Protein AF-A0A932VAE1-F1 (afdb_monomer_lite)

Sequence (79 aa):
MIATNVNGARNVARAAKGCGARFIHLSSDAIFDGEHAPYNEESKPQPIHAYAESKARGEEEVLNTFHVIARSRATATKQ

Secondary structure (DSSP, 8-state):
-HHHHHHHHHHHHHHHHHTT----EEEEGGGS-SSSPPP-TTSPP---SHHHHHHHHHHHHHHTT-S-EEEE-------

Foldseek 3Di:
DLVCLQVVLLVVLQVCVVVVHDDEAEAEPQQDPVPDDDDDPPDDGDHPDPVSVSRNSSVVSNVVRHPHYDYDYPPPPDD

pLDDT: mean 72.88, std 10.88, range [34.5, 87.56]

Radius of gyration: 13.42 Å; chains: 1; bounding box: 25×29×43 Å

Structure (mmCIF, N/CA/C/O backbone):
data_AF-A0A932VAE1-F1
#
_entry.id   AF-A0A932VAE1-F1
#
loop_
_atom_site.group_PDB
_atom_site.id
_atom_site.type_symbol
_atom_site.label_atom_id
_a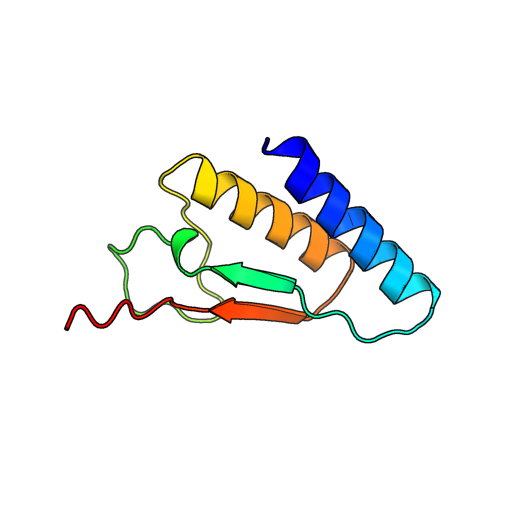tom_site.label_alt_id
_atom_site.label_comp_id
_atom_site.label_asym_id
_atom_site.label_entity_id
_atom_site.label_seq_id
_atom_site.pdbx_PDB_ins_code
_atom_site.Cartn_x
_atom_site.Cartn_y
_atom_site.Cartn_z
_atom_site.occupancy
_atom_site.B_iso_or_equiv
_atom_site.auth_seq_id
_atom_site.auth_comp_id
_atom_site.auth_asym_id
_atom_site.auth_atom_id
_atom_site.pdbx_PDB_model_num
ATOM 1 N N . MET A 1 1 ? 5.593 16.544 -5.020 1.00 52.56 1 MET A N 1
ATOM 2 C CA . MET A 1 1 ? 4.648 15.472 -5.410 1.00 52.56 1 MET A CA 1
ATOM 3 C C . MET A 1 1 ? 4.657 14.299 -4.431 1.00 52.56 1 MET A C 1
ATOM 5 O O . MET A 1 1 ? 3.615 14.041 -3.849 1.00 52.56 1 MET A O 1
ATOM 9 N N . ILE A 1 2 ? 5.802 13.651 -4.174 1.00 57.88 2 ILE A N 1
ATOM 10 C CA . ILE A 1 2 ? 5.900 12.487 -3.261 1.00 57.88 2 ILE A CA 1
ATOM 11 C C . ILE A 1 2 ? 5.382 12.806 -1.845 1.00 57.88 2 ILE A C 1
ATOM 13 O O . ILE A 1 2 ? 4.510 12.112 -1.333 1.00 57.88 2 ILE A O 1
ATOM 17 N N . ALA A 1 3 ? 5.842 13.907 -1.239 1.00 61.12 3 ALA A N 1
ATOM 18 C CA . ALA A 1 3 ? 5.465 14.282 0.129 1.00 61.12 3 ALA A CA 1
ATOM 19 C C . ALA A 1 3 ? 3.950 14.501 0.326 1.00 61.12 3 ALA A C 1
ATOM 21 O O . ALA A 1 3 ? 3.421 14.208 1.393 1.00 61.12 3 ALA A O 1
ATOM 22 N N . THR A 1 4 ? 3.235 14.984 -0.695 1.00 66.25 4 THR A N 1
ATOM 23 C CA . THR A 1 4 ? 1.790 15.247 -0.612 1.00 66.25 4 THR A CA 1
ATOM 24 C C . THR A 1 4 ? 0.986 13.950 -0.557 1.00 66.25 4 THR A C 1
ATOM 26 O O . THR A 1 4 ? 0.093 13.827 0.277 1.00 66.25 4 THR A O 1
ATOM 29 N N . ASN A 1 5 ? 1.338 12.964 -1.387 1.00 67.12 5 ASN A N 1
ATOM 30 C CA . ASN A 1 5 ? 0.663 11.664 -1.407 1.00 67.12 5 ASN A CA 1
ATOM 31 C C . ASN A 1 5 ? 0.921 10.879 -0.116 1.00 67.12 5 ASN A C 1
ATOM 33 O O . ASN A 1 5 ? -0.004 10.304 0.454 1.00 67.12 5 ASN A O 1
ATOM 37 N N . VAL A 1 6 ? 2.164 10.915 0.370 1.00 69.44 6 VAL A N 1
ATOM 38 C CA . VAL A 1 6 ? 2.592 10.233 1.598 1.00 69.44 6 VAL A CA 1
ATOM 39 C C . VAL A 1 6 ? 1.906 10.843 2.827 1.00 69.44 6 VAL A C 1
ATOM 41 O O . VAL A 1 6 ? 1.255 10.138 3.597 1.00 69.44 6 VAL A O 1
ATOM 44 N N . ASN A 1 7 ? 1.954 12.171 2.976 1.00 78.69 7 ASN A N 1
ATOM 45 C CA . ASN A 1 7 ? 1.326 12.850 4.113 1.00 78.69 7 ASN A CA 1
ATOM 46 C C . ASN A 1 7 ? -0.207 12.783 4.060 1.00 78.69 7 ASN A C 1
ATOM 48 O O . ASN A 1 7 ? -0.849 12.637 5.099 1.00 78.69 7 ASN A O 1
ATOM 52 N N . GLY A 1 8 ? -0.798 12.858 2.864 1.00 78.62 8 GLY A N 1
ATOM 53 C CA . GLY A 1 8 ? -2.238 12.695 2.669 1.00 78.62 8 GLY A CA 1
ATOM 54 C C . GLY A 1 8 ? -2.719 11.314 3.108 1.00 78.62 8 GLY A C 1
ATOM 55 O O . GLY A 1 8 ? -3.640 11.218 3.918 1.00 78.62 8 GLY A O 1
ATOM 56 N N . ALA A 1 9 ? -2.050 10.251 2.651 1.00 76.19 9 ALA A N 1
ATOM 57 C CA . ALA A 1 9 ? -2.368 8.879 3.045 1.00 76.19 9 ALA A CA 1
ATOM 58 C C . ALA A 1 9 ? -2.239 8.674 4.563 1.00 76.19 9 ALA A C 1
ATOM 60 O O . ALA A 1 9 ? -3.163 8.153 5.191 1.00 76.19 9 ALA A O 1
ATOM 61 N N . ARG A 1 10 ? -1.150 9.169 5.170 1.00 80.38 10 ARG A N 1
ATOM 62 C CA . ARG A 1 10 ? -0.930 9.113 6.624 1.00 80.38 10 ARG A CA 1
ATOM 63 C C . ARG A 1 10 ? -2.044 9.819 7.403 1.00 80.38 10 ARG A C 1
ATOM 65 O O . ARG A 1 10 ? -2.569 9.267 8.369 1.00 80.38 10 ARG A O 1
ATOM 72 N N . ASN A 1 11 ? -2.416 11.035 7.005 1.00 84.81 11 ASN A N 1
ATOM 73 C CA . ASN A 1 11 ? -3.425 11.824 7.716 1.00 84.81 11 ASN A CA 1
ATOM 74 C C . ASN A 1 11 ? -4.806 11.162 7.670 1.00 84.81 11 ASN A C 1
ATOM 76 O O . ASN A 1 11 ? -5.470 11.070 8.703 1.00 84.81 11 ASN A O 1
ATOM 80 N N . VAL A 1 12 ? -5.213 10.650 6.505 1.00 82.31 12 VAL A N 1
ATOM 81 C CA . VAL A 1 12 ? -6.496 9.947 6.360 1.00 82.31 12 VAL A CA 1
ATOM 82 C C . VAL A 1 12 ? -6.492 8.635 7.149 1.00 82.31 12 VAL A C 1
ATOM 84 O O . VAL A 1 12 ? -7.457 8.363 7.860 1.00 82.31 12 VAL A O 1
ATOM 87 N N . ALA A 1 13 ? -5.398 7.866 7.115 1.00 80.19 13 ALA A N 1
ATOM 88 C CA . ALA A 1 13 ? -5.272 6.634 7.898 1.00 80.19 13 ALA A CA 1
ATOM 89 C C . ALA A 1 13 ? -5.380 6.899 9.411 1.00 80.19 13 ALA A C 1
ATOM 91 O O . ALA A 1 13 ? -6.080 6.180 10.128 1.00 80.19 13 ALA A O 1
ATOM 92 N N . ARG A 1 14 ? -4.740 7.968 9.905 1.00 82.62 14 ARG A N 1
ATOM 93 C CA . ARG A 1 14 ? -4.835 8.380 11.314 1.00 82.62 14 ARG A CA 1
ATOM 94 C C . ARG A 1 14 ? -6.243 8.829 11.693 1.00 82.62 14 ARG A C 1
ATOM 96 O O . ARG A 1 14 ? -6.717 8.453 12.762 1.00 82.62 14 ARG A O 1
ATOM 103 N N . ALA A 1 15 ? -6.907 9.600 10.835 1.00 85.50 15 ALA A N 1
ATOM 104 C CA . ALA A 1 15 ? -8.279 10.041 11.068 1.00 85.50 15 ALA A CA 1
ATOM 105 C C . ALA A 1 15 ? -9.247 8.848 11.116 1.00 85.50 15 ALA A C 1
ATOM 107 O O . ALA A 1 15 ? -10.023 8.738 12.062 1.00 85.50 15 ALA A O 1
ATOM 108 N N . ALA A 1 16 ? -9.133 7.916 10.163 1.00 83.62 16 ALA A N 1
ATOM 109 C CA . ALA A 1 16 ? -9.939 6.699 10.125 1.00 83.62 16 ALA A CA 1
ATOM 110 C C . ALA A 1 16 ? -9.739 5.833 11.377 1.00 83.62 16 ALA A C 1
ATOM 112 O O . ALA A 1 16 ? -10.709 5.350 11.958 1.00 83.62 16 ALA A O 1
ATOM 113 N N . LYS A 1 17 ? -8.492 5.701 11.849 1.00 81.44 17 LYS A N 1
ATOM 114 C CA . LYS A 1 17 ? -8.183 5.009 13.108 1.00 81.44 17 LYS A CA 1
ATOM 115 C C . LYS A 1 17 ? -8.833 5.702 14.306 1.00 81.44 17 LYS A C 1
ATOM 117 O O . LYS A 1 17 ? -9.407 5.029 15.154 1.00 81.44 17 LYS A O 1
ATOM 122 N N . GLY A 1 18 ? -8.766 7.033 14.357 1.00 84.12 18 GLY A N 1
ATOM 123 C CA . GLY A 1 18 ? -9.348 7.833 15.436 1.00 84.12 18 GLY A CA 1
ATOM 124 C C . GLY A 1 18 ? -10.871 7.727 15.540 1.00 84.12 18 GLY A C 1
ATOM 125 O O . GLY A 1 18 ? -11.402 7.807 16.642 1.00 84.12 18 GLY A O 1
ATOM 126 N N . CYS A 1 19 ? -11.574 7.506 14.425 1.00 87.56 19 CYS A N 1
ATOM 127 C CA . CYS A 1 19 ? -13.031 7.343 14.405 1.00 87.56 19 CYS A CA 1
ATOM 128 C C . CYS A 1 19 ? -13.507 5.882 14.308 1.00 87.56 19 CYS A C 1
ATOM 130 O O . CYS A 1 19 ? -14.707 5.645 14.193 1.00 87.56 19 CYS A O 1
ATOM 132 N N . GLY A 1 20 ? -12.595 4.901 14.341 1.00 83.62 20 GLY A N 1
ATOM 133 C CA . GLY A 1 20 ? -12.934 3.479 14.205 1.00 83.62 20 GLY A CA 1
ATOM 134 C C . GLY A 1 20 ? -13.462 3.088 12.817 1.00 83.62 20 GLY A C 1
ATOM 135 O O . GLY A 1 20 ? -14.095 2.043 12.666 1.00 83.62 20 GLY A O 1
ATOM 136 N N . ALA A 1 21 ? -13.229 3.916 11.796 1.00 81.25 21 ALA A N 1
ATOM 137 C CA . ALA A 1 21 ? -13.651 3.636 10.431 1.00 81.25 21 ALA A CA 1
ATOM 138 C C . ALA A 1 21 ? -12.726 2.613 9.764 1.00 81.25 21 ALA A C 1
ATOM 140 O O . ALA A 1 21 ? -11.514 2.613 9.968 1.00 81.25 21 ALA A O 1
ATOM 141 N N . ARG A 1 22 ? -13.292 1.768 8.898 1.00 78.06 22 ARG A N 1
ATOM 142 C CA . ARG A 1 22 ? -12.502 0.892 8.025 1.00 78.06 22 ARG A CA 1
ATOM 143 C C . ARG A 1 22 ? -11.851 1.731 6.927 1.00 78.06 22 ARG A C 1
ATOM 145 O O . ARG A 1 22 ? -12.543 2.445 6.208 1.00 78.06 22 ARG A O 1
ATOM 152 N N . PHE A 1 23 ? -10.534 1.620 6.791 1.00 77.69 23 PHE A N 1
ATOM 153 C CA . PHE A 1 23 ? -9.749 2.306 5.770 1.00 77.69 23 PHE A CA 1
ATOM 154 C C . PHE A 1 23 ? -9.062 1.286 4.865 1.00 77.69 23 PHE A C 1
ATOM 156 O O . PHE A 1 23 ? -8.427 0.353 5.351 1.00 77.69 23 PHE A O 1
ATOM 163 N N . I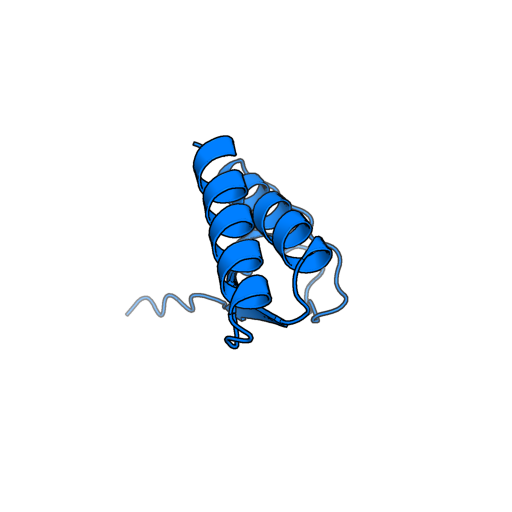LE A 1 24 ? -9.204 1.473 3.554 1.00 77.69 24 ILE A N 1
ATOM 164 C CA . ILE A 1 24 ? -8.545 0.664 2.528 1.00 77.69 24 ILE A CA 1
ATOM 165 C C . ILE A 1 24 ? -7.688 1.616 1.705 1.00 77.69 24 ILE A C 1
ATOM 167 O O . ILE A 1 24 ? -8.211 2.541 1.079 1.00 77.69 24 ILE A O 1
ATOM 171 N N . HIS A 1 25 ? -6.376 1.391 1.697 1.00 78.62 25 HIS A N 1
ATOM 172 C CA . HIS A 1 25 ? -5.480 2.150 0.836 1.00 78.62 25 HIS A CA 1
ATOM 173 C C . HIS A 1 25 ? -5.315 1.451 -0.511 1.00 78.62 25 HIS A C 1
ATOM 175 O O . HIS A 1 25 ? -4.863 0.308 -0.580 1.00 78.62 25 HIS A O 1
ATOM 181 N N . LEU A 1 26 ? -5.683 2.151 -1.585 1.00 74.75 26 LEU A N 1
ATOM 182 C CA . LEU A 1 26 ? -5.519 1.669 -2.952 1.00 74.75 26 LEU A CA 1
ATOM 183 C C . LEU A 1 26 ? -4.074 1.892 -3.411 1.00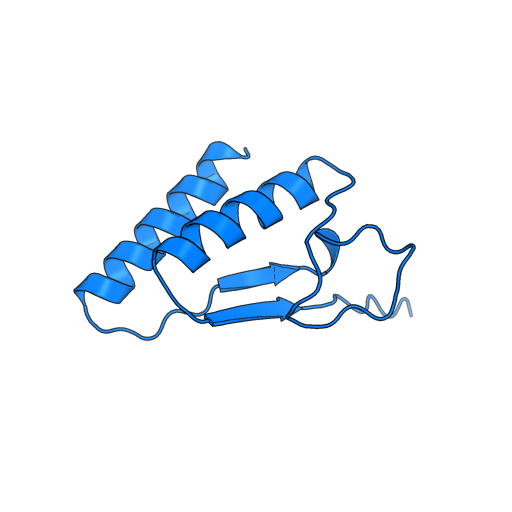 74.75 26 LEU A C 1
ATOM 185 O O . LEU A 1 26 ? -3.655 3.018 -3.707 1.00 74.75 26 LEU A O 1
ATOM 189 N N . SER A 1 27 ? -3.323 0.800 -3.501 1.00 69.44 27 SER A N 1
ATOM 190 C CA . SER A 1 27 ? -1.969 0.745 -4.052 1.00 69.44 27 SER A CA 1
ATOM 191 C C . SER A 1 27 ? -1.992 0.169 -5.482 1.00 69.44 27 SER A C 1
ATOM 193 O O . SER A 1 27 ? -3.051 -0.186 -6.011 1.00 69.44 27 SER A O 1
ATOM 195 N N . SER A 1 28 ? -0.846 0.152 -6.158 1.00 73.00 28 SER A N 1
ATOM 196 C CA . SER A 1 28 ? -0.718 -0.302 -7.552 1.00 73.00 28 SER A CA 1
ATOM 197 C C . SER A 1 28 ? 0.407 -1.316 -7.679 1.00 73.00 28 SER A C 1
ATOM 199 O O . SER A 1 28 ? 1.423 -1.203 -7.003 1.00 73.00 28 SER A O 1
ATOM 201 N N . ASP A 1 29 ? 0.229 -2.270 -8.586 1.00 71.81 29 ASP A N 1
ATOM 202 C CA . ASP A 1 29 ? 1.269 -3.185 -9.066 1.00 71.81 29 ASP A CA 1
ATOM 203 C C . ASP A 1 29 ? 2.523 -2.486 -9.619 1.00 71.81 29 ASP A C 1
ATOM 205 O O . ASP A 1 29 ? 3.588 -3.094 -9.653 1.00 71.81 29 ASP A O 1
ATOM 209 N N . ALA A 1 30 ? 2.440 -1.194 -9.951 1.00 71.56 30 ALA A N 1
ATOM 210 C CA . ALA A 1 30 ? 3.582 -0.368 -10.337 1.00 71.56 30 ALA A CA 1
ATOM 211 C C . ALA A 1 30 ? 4.705 -0.303 -9.280 1.00 71.56 30 ALA A C 1
ATOM 213 O O . ALA A 1 30 ? 5.792 0.168 -9.598 1.00 71.56 30 ALA A O 1
ATOM 214 N N . ILE A 1 31 ? 4.461 -0.732 -8.034 1.00 75.31 31 ILE A N 1
ATOM 215 C CA . ILE A 1 31 ? 5.494 -0.823 -6.989 1.00 75.31 31 ILE A CA 1
ATOM 216 C C . ILE A 1 31 ? 6.440 -2.021 -7.164 1.00 75.31 31 ILE A C 1
ATOM 218 O O . ILE A 1 31 ? 7.421 -2.103 -6.429 1.00 75.31 31 ILE A O 1
ATOM 222 N N . PHE A 1 32 ? 6.146 -2.955 -8.071 1.00 78.88 32 PHE A N 1
ATOM 223 C CA . PHE A 1 32 ? 6.993 -4.109 -8.376 1.00 78.88 32 PHE A CA 1
ATOM 224 C C . PHE A 1 32 ? 7.861 -3.854 -9.618 1.00 78.88 32 PHE A C 1
ATOM 226 O O . PHE A 1 32 ? 7.506 -3.042 -10.473 1.00 78.88 32 PHE A O 1
ATOM 233 N N . ASP A 1 33 ? 8.989 -4.562 -9.722 1.00 77.56 33 ASP A N 1
ATOM 234 C CA . ASP A 1 33 ? 9.948 -4.422 -10.831 1.00 77.56 33 ASP A CA 1
ATOM 235 C C . ASP A 1 33 ? 9.450 -5.040 -12.155 1.00 77.56 33 ASP A C 1
ATOM 237 O O . ASP A 1 33 ? 9.897 -4.651 -13.229 1.00 77.56 33 ASP A O 1
ATOM 241 N N . GLY A 1 34 ? 8.484 -5.960 -12.094 1.00 74.62 34 GLY A N 1
ATOM 242 C CA . GLY A 1 34 ? 7.960 -6.698 -13.246 1.00 74.62 34 GLY A CA 1
ATOM 243 C C . GLY A 1 34 ? 8.846 -7.856 -13.729 1.00 74.62 34 GLY A C 1
ATOM 244 O O . GLY A 1 34 ? 8.409 -8.608 -14.598 1.00 74.62 34 GLY A O 1
ATOM 245 N N . GLU A 1 35 ? 10.046 -8.037 -13.169 1.00 74.19 35 GLU A N 1
ATOM 246 C CA . GLU A 1 35 ? 11.025 -9.051 -13.594 1.00 74.19 35 GLU A CA 1
ATOM 247 C C . GLU A 1 35 ? 10.897 -10.386 -12.838 1.00 74.19 35 GLU A C 1
ATOM 249 O O . GLU A 1 35 ? 11.255 -11.437 -13.365 1.00 74.19 35 GLU A O 1
ATOM 254 N N . HIS A 1 36 ? 10.334 -10.365 -11.628 1.00 75.31 36 HIS A N 1
ATOM 255 C CA . HIS A 1 36 ? 10.254 -11.501 -10.697 1.00 75.31 36 HIS A CA 1
ATOM 256 C C . HIS A 1 36 ? 8.826 -12.028 -10.477 1.00 75.31 36 HIS A C 1
ATOM 258 O O . HIS A 1 36 ? 8.517 -12.597 -9.430 1.00 75.31 36 HIS A O 1
ATOM 264 N N . ALA A 1 37 ? 7.930 -11.829 -11.443 1.00 73.69 37 ALA A N 1
ATOM 265 C CA . ALA A 1 37 ? 6.562 -12.331 -11.351 1.00 73.69 37 ALA A CA 1
ATOM 266 C C . ALA A 1 37 ? 6.524 -13.876 -11.207 1.00 73.69 37 ALA A C 1
ATOM 268 O O . ALA A 1 37 ? 7.340 -14.565 -11.822 1.00 73.69 37 ALA A O 1
ATOM 269 N N . PRO A 1 38 ? 5.551 -14.451 -10.467 1.00 78.38 38 PRO A N 1
ATOM 270 C CA . PRO A 1 38 ? 4.371 -13.802 -9.888 1.00 78.38 38 PRO A CA 1
ATOM 271 C C . PRO A 1 38 ? 4.622 -13.148 -8.518 1.00 78.38 38 PRO A C 1
ATOM 273 O O . PRO A 1 38 ? 5.220 -13.751 -7.633 1.00 78.38 38 PRO A O 1
ATOM 276 N N . TYR A 1 39 ? 4.080 -11.942 -8.320 1.00 77.62 39 TYR A N 1
ATOM 277 C CA . TYR A 1 39 ? 4.071 -11.265 -7.017 1.00 77.62 39 TYR A CA 1
ATOM 278 C C . TYR A 1 39 ? 2.821 -11.633 -6.219 1.00 77.62 39 TYR A C 1
ATOM 280 O O . TYR A 1 39 ? 1.712 -11.648 -6.756 1.00 77.62 39 TYR A O 1
ATOM 288 N N . ASN A 1 40 ? 3.009 -11.867 -4.927 1.00 78.56 40 ASN A N 1
ATOM 289 C CA . ASN A 1 40 ? 1.956 -12.047 -3.930 1.00 78.56 40 ASN A CA 1
ATOM 290 C C . ASN A 1 40 ? 1.932 -10.868 -2.934 1.00 78.56 40 ASN A C 1
ATOM 292 O O . ASN A 1 40 ? 2.732 -9.934 -3.018 1.00 78.56 40 ASN A O 1
ATOM 296 N N . GLU A 1 41 ? 1.008 -10.889 -1.977 1.00 73.31 41 GLU A N 1
ATOM 297 C CA . GLU A 1 41 ? 0.841 -9.835 -0.972 1.00 73.31 41 GLU A CA 1
ATOM 298 C C . GLU A 1 41 ? 2.090 -9.648 -0.090 1.00 73.31 41 GLU A C 1
ATOM 300 O O . GLU A 1 41 ? 2.376 -8.530 0.345 1.00 73.31 41 GLU A O 1
ATOM 305 N N . GLU A 1 42 ? 2.880 -10.706 0.094 1.00 77.44 42 GLU A N 1
ATOM 306 C CA . GLU A 1 42 ? 4.130 -10.708 0.865 1.00 77.44 42 GLU A CA 1
ATOM 307 C C . GLU A 1 42 ? 5.358 -10.272 0.047 1.00 77.44 42 GLU A C 1
ATOM 309 O O . GLU A 1 42 ? 6.443 -10.069 0.598 1.00 77.44 42 GLU A O 1
ATOM 314 N N . SER A 1 43 ? 5.207 -10.104 -1.269 1.00 79.75 43 SER A N 1
ATOM 315 C CA . SER A 1 43 ? 6.302 -9.702 -2.146 1.00 79.75 43 SER A CA 1
ATOM 316 C C . SER A 1 43 ? 6.763 -8.286 -1.816 1.00 79.75 43 SER A C 1
ATOM 318 O O . SER A 1 43 ? 5.957 -7.367 -1.652 1.00 79.75 43 SER A O 1
ATOM 320 N N . LYS A 1 44 ? 8.084 -8.102 -1.730 1.00 78.94 44 LYS A N 1
ATOM 321 C CA . LYS A 1 44 ? 8.678 -6.803 -1.405 1.00 78.94 44 LYS A CA 1
ATOM 322 C C . LYS A 1 44 ? 8.526 -5.832 -2.585 1.00 78.94 44 LYS A C 1
ATOM 324 O O . LYS A 1 44 ? 8.882 -6.205 -3.704 1.00 78.94 44 LYS A O 1
ATOM 329 N N . PRO A 1 45 ? 8.055 -4.594 -2.351 1.00 79.12 45 PRO A N 1
ATOM 330 C CA . PRO A 1 45 ? 8.063 -3.546 -3.366 1.00 79.12 45 PRO A CA 1
ATOM 331 C C . PRO A 1 45 ? 9.484 -3.275 -3.880 1.00 79.1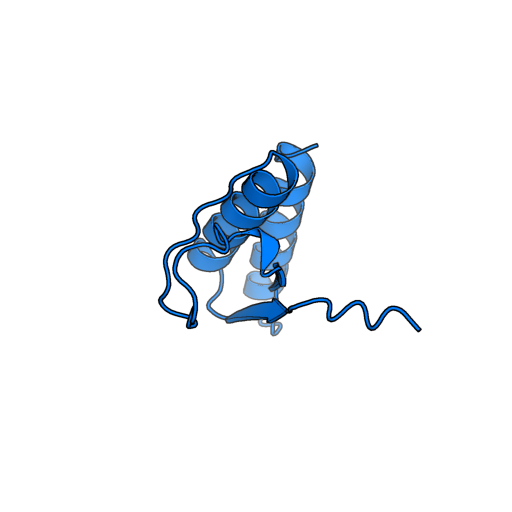2 45 PRO A C 1
ATOM 333 O O . PRO A 1 45 ? 10.407 -3.096 -3.086 1.00 79.12 45 PRO A O 1
ATOM 336 N N . GLN A 1 46 ? 9.645 -3.204 -5.200 1.00 80.62 46 GLN A N 1
ATOM 337 C CA . GLN A 1 46 ? 10.871 -2.802 -5.896 1.00 80.62 46 GLN A CA 1
ATOM 338 C C . GLN A 1 46 ? 10.532 -1.713 -6.929 1.00 80.62 46 GLN A C 1
ATOM 340 O O . GLN A 1 46 ? 10.431 -1.984 -8.126 1.00 80.62 46 GLN A O 1
ATOM 345 N N . PRO A 1 47 ? 10.275 -0.471 -6.477 1.00 78.06 47 PRO A N 1
ATOM 346 C CA . PRO A 1 47 ? 9.818 0.594 -7.356 1.00 78.06 47 PRO A CA 1
ATOM 347 C C . PRO A 1 47 ? 10.932 1.052 -8.307 1.00 78.06 47 PRO A C 1
ATOM 349 O O . PRO A 1 47 ? 11.945 1.592 -7.875 1.00 78.06 47 PRO A O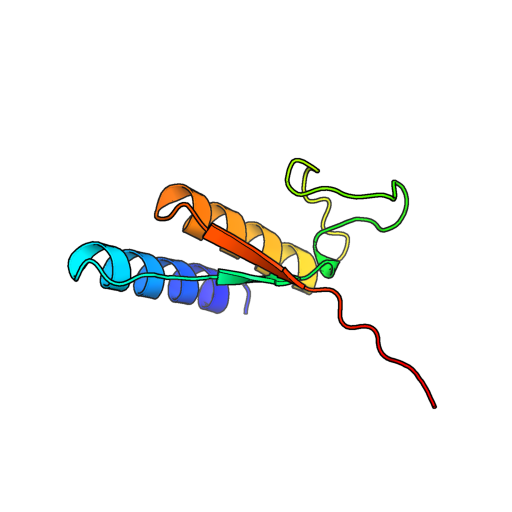 1
ATOM 352 N N . ILE A 1 48 ? 10.700 0.917 -9.613 1.00 81.31 48 ILE A N 1
ATOM 353 C CA . ILE A 1 48 ? 11.665 1.288 -10.668 1.00 81.31 48 ILE A CA 1
ATOM 354 C C . ILE A 1 48 ? 11.505 2.729 -11.212 1.00 81.31 48 ILE A C 1
ATOM 356 O O . ILE A 1 48 ? 12.270 3.160 -12.069 1.00 81.31 48 ILE A O 1
ATOM 360 N N . HIS A 1 49 ? 10.531 3.511 -10.713 1.00 78.19 49 HIS A N 1
ATOM 361 C CA . HIS A 1 49 ? 10.255 4.892 -11.166 1.00 78.19 49 HIS A CA 1
ATOM 362 C C . HIS A 1 49 ? 9.768 5.791 -10.012 1.00 78.19 49 HIS A C 1
ATOM 364 O O . HIS A 1 49 ? 9.177 5.306 -9.049 1.00 78.19 49 HIS A O 1
ATOM 370 N N . ALA A 1 50 ? 9.869 7.119 -10.154 1.00 74.81 50 ALA A N 1
ATOM 371 C CA . ALA A 1 50 ? 9.441 8.087 -9.127 1.00 74.81 50 ALA A CA 1
ATOM 372 C C . ALA A 1 50 ? 7.946 7.994 -8.730 1.00 74.81 50 ALA A C 1
ATOM 374 O O . ALA A 1 50 ? 7.577 8.263 -7.585 1.00 74.81 50 ALA A O 1
ATOM 375 N N . TYR A 1 51 ? 7.065 7.599 -9.659 1.00 75.75 51 TYR A N 1
ATOM 376 C CA . TYR A 1 51 ? 5.648 7.344 -9.358 1.00 75.75 51 TYR A CA 1
ATOM 377 C C . TYR A 1 51 ? 5.468 6.102 -8.473 1.00 75.75 51 TYR A C 1
ATOM 379 O O . TYR A 1 51 ? 4.764 6.155 -7.463 1.00 75.75 51 TYR A O 1
ATOM 387 N N . ALA A 1 52 ? 6.153 5.012 -8.827 1.00 75.81 52 ALA A N 1
ATOM 388 C CA . ALA A 1 52 ? 6.174 3.775 -8.056 1.00 75.81 52 ALA A CA 1
ATOM 389 C C . ALA A 1 52 ? 6.732 4.011 -6.647 1.00 75.81 52 ALA A C 1
ATOM 391 O O . ALA A 1 52 ? 6.154 3.554 -5.664 1.00 75.81 52 ALA A O 1
ATOM 392 N N . GLU A 1 53 ? 7.792 4.813 -6.537 1.00 78.38 53 GLU A N 1
ATOM 393 C CA . GLU A 1 53 ? 8.396 5.188 -5.260 1.00 78.38 53 GLU A CA 1
ATOM 394 C C . GLU A 1 53 ? 7.414 5.968 -4.373 1.00 78.38 53 GLU A C 1
ATOM 396 O O . GLU A 1 53 ? 7.292 5.692 -3.179 1.00 78.38 53 GLU A O 1
ATOM 401 N N . SER A 1 54 ? 6.637 6.893 -4.949 1.00 75.62 54 SER A N 1
ATOM 402 C CA . SER A 1 54 ? 5.587 7.599 -4.205 1.00 75.62 54 SER A CA 1
ATOM 403 C C . SER A 1 54 ? 4.511 6.661 -3.657 1.00 75.62 54 SER A C 1
ATOM 405 O O . SER A 1 54 ? 3.968 6.949 -2.589 1.00 75.62 54 SER A O 1
ATOM 407 N N . LYS A 1 55 ? 4.158 5.598 -4.390 1.00 75.56 55 LYS A N 1
ATOM 408 C CA . LYS A 1 55 ? 3.140 4.622 -3.974 1.00 75.56 55 LYS A CA 1
ATOM 409 C C . LYS A 1 55 ? 3.694 3.676 -2.912 1.00 75.56 55 LYS A C 1
ATOM 411 O O . LYS A 1 55 ? 3.030 3.487 -1.901 1.00 75.56 55 LYS A O 1
ATOM 416 N N . ALA A 1 56 ? 4.927 3.198 -3.079 1.00 79.06 56 ALA A N 1
ATOM 417 C CA . ALA A 1 56 ? 5.609 2.357 -2.097 1.00 79.06 56 ALA A CA 1
ATOM 418 C C . ALA A 1 56 ? 5.787 3.075 -0.746 1.00 79.06 56 ALA A C 1
ATOM 420 O O . ALA A 1 56 ? 5.424 2.531 0.293 1.00 79.06 56 ALA A O 1
ATOM 421 N N . ARG A 1 57 ? 6.242 4.338 -0.749 1.00 77.38 57 ARG A N 1
ATOM 422 C CA . ARG A 1 57 ? 6.361 5.139 0.486 1.00 77.38 57 ARG A CA 1
ATOM 423 C C . ARG A 1 57 ? 5.004 5.430 1.134 1.00 77.38 57 ARG A C 1
ATOM 425 O O . ARG A 1 57 ? 4.896 5.467 2.352 1.00 77.38 57 ARG A O 1
ATOM 432 N N . GLY A 1 58 ? 3.957 5.651 0.335 1.00 71.62 58 GLY A N 1
ATOM 433 C CA . GLY A 1 58 ? 2.597 5.812 0.859 1.00 71.62 58 GLY A CA 1
ATOM 434 C C . GLY A 1 58 ? 2.073 4.533 1.520 1.00 71.62 58 GLY A C 1
ATOM 435 O O . GLY A 1 58 ? 1.410 4.602 2.551 1.00 71.62 58 GLY A O 1
ATOM 436 N N . GLU A 1 59 ? 2.416 3.377 0.954 1.00 75.56 59 GLU A N 1
ATOM 437 C CA . GLU A 1 59 ? 2.057 2.065 1.482 1.00 75.56 59 GLU A CA 1
ATOM 438 C C . GLU A 1 59 ? 2.704 1.794 2.845 1.00 75.56 59 GLU A C 1
ATOM 440 O O . GLU A 1 59 ? 2.016 1.385 3.777 1.00 75.56 59 GLU A O 1
ATOM 445 N N . GLU A 1 60 ? 3.991 2.107 2.991 1.00 79.19 60 GLU A N 1
ATOM 446 C CA . GLU A 1 60 ? 4.731 1.976 4.251 1.00 79.19 60 GLU A CA 1
ATOM 447 C C . GLU A 1 60 ? 4.104 2.805 5.388 1.00 79.19 60 GLU A C 1
ATOM 449 O O . GLU A 1 60 ? 3.893 2.315 6.499 1.00 79.19 60 GLU A O 1
ATOM 454 N N . GLU A 1 61 ? 3.712 4.049 5.106 1.00 77.06 61 GLU A N 1
ATOM 455 C CA . GLU A 1 61 ? 3.044 4.914 6.086 1.00 77.06 61 GLU A CA 1
ATOM 456 C C . GLU A 1 61 ? 1.665 4.403 6.512 1.00 77.06 61 GLU A C 1
ATOM 458 O O . GLU A 1 61 ? 1.263 4.539 7.676 1.00 77.06 61 GLU A O 1
ATOM 463 N N . VAL A 1 62 ? 0.926 3.814 5.568 1.00 73.00 62 VAL A N 1
ATOM 464 C CA . VAL A 1 62 ? -0.370 3.209 5.862 1.00 73.00 62 VAL A CA 1
ATOM 465 C C . VAL A 1 62 ? -0.190 1.929 6.666 1.00 73.00 62 VAL A C 1
ATOM 467 O O . VAL A 1 62 ? -0.901 1.795 7.654 1.00 73.00 62 VAL A O 1
ATOM 470 N N . LEU A 1 63 ? 0.766 1.051 6.332 1.00 75.06 63 LEU A N 1
ATOM 471 C CA . LEU A 1 63 ? 1.070 -0.168 7.104 1.00 75.06 63 LEU A CA 1
ATOM 472 C C . LEU A 1 63 ? 1.395 0.136 8.569 1.00 75.06 63 LEU A C 1
ATOM 474 O O . LEU A 1 63 ? 0.941 -0.569 9.468 1.00 75.06 63 LEU A O 1
ATOM 478 N N . ASN A 1 64 ? 2.124 1.226 8.820 1.00 73.56 64 ASN A N 1
ATOM 479 C CA . ASN A 1 64 ? 2.460 1.670 10.175 1.00 73.56 64 ASN A CA 1
ATOM 480 C C . ASN A 1 64 ? 1.240 2.156 10.981 1.00 73.56 64 ASN A C 1
ATOM 482 O O . ASN A 1 64 ? 1.288 2.236 12.210 1.00 73.56 64 ASN A O 1
ATOM 486 N N . THR A 1 65 ? 0.133 2.487 10.311 1.00 68.75 65 THR A N 1
ATOM 487 C CA . THR A 1 65 ? -1.069 3.046 10.946 1.00 68.75 65 THR A CA 1
ATOM 488 C C . THR A 1 65 ? -2.269 2.085 10.902 1.00 68.75 65 THR A C 1
ATOM 490 O O . THR A 1 65 ? -3.108 2.130 11.808 1.00 68.75 65 THR A O 1
ATOM 493 N N . PHE A 1 66 ? -2.353 1.226 9.878 1.00 67.00 66 PHE A N 1
ATOM 494 C CA . PHE A 1 66 ? -3.520 0.448 9.447 1.00 67.00 66 PHE A CA 1
ATOM 495 C C . PHE A 1 66 ? -3.117 -0.885 8.781 1.00 67.00 66 PHE A C 1
ATOM 497 O O . PHE A 1 66 ? -2.047 -0.994 8.197 1.00 67.00 66 PHE A O 1
ATOM 504 N N . HIS A 1 67 ? -3.992 -1.898 8.815 1.00 66.25 67 HIS A N 1
ATOM 505 C CA . HIS A 1 67 ? -3.646 -3.261 8.368 1.00 66.25 67 HIS A CA 1
ATOM 506 C C . HIS A 1 67 ? -4.048 -3.648 6.931 1.00 66.25 67 HIS A C 1
ATOM 508 O O . HIS A 1 67 ? -3.637 -4.714 6.489 1.00 66.25 67 HIS A O 1
ATOM 514 N N . VAL A 1 68 ? -4.828 -2.848 6.185 1.00 67.44 68 VAL A N 1
ATOM 515 C CA . VAL A 1 68 ? -5.380 -3.293 4.883 1.00 67.44 68 VAL A CA 1
ATOM 516 C C . VAL A 1 68 ? -4.966 -2.391 3.719 1.00 67.44 68 VAL A C 1
ATOM 518 O O . VAL A 1 68 ? -5.355 -1.223 3.638 1.00 67.44 68 VAL A O 1
ATOM 521 N N . ILE A 1 69 ? -4.230 -2.977 2.774 1.00 71.50 69 ILE A N 1
ATOM 522 C CA . ILE A 1 69 ? -3.859 -2.387 1.484 1.00 71.50 69 ILE A CA 1
ATOM 523 C C . ILE A 1 69 ? -4.412 -3.262 0.369 1.00 71.50 69 ILE A C 1
ATOM 525 O O . ILE A 1 69 ? -4.225 -4.475 0.370 1.00 71.50 69 ILE A O 1
ATOM 529 N N . ALA A 1 70 ? -5.070 -2.634 -0.601 1.00 73.25 70 ALA A N 1
ATOM 530 C CA . ALA A 1 70 ? -5.519 -3.291 -1.817 1.00 73.25 70 ALA A CA 1
ATOM 531 C C . ALA A 1 70 ? -4.598 -2.870 -2.966 1.00 73.25 70 ALA A C 1
ATOM 533 O O . ALA A 1 70 ? -4.650 -1.724 -3.421 1.00 73.25 70 ALA A O 1
ATOM 534 N N . ARG A 1 71 ? -3.735 -3.782 -3.425 1.00 73.44 71 ARG A N 1
ATOM 535 C CA . ARG A 1 71 ? -2.919 -3.584 -4.631 1.00 73.44 71 ARG A CA 1
ATOM 536 C C . ARG A 1 71 ? -3.754 -3.985 -5.845 1.00 73.44 71 ARG A C 1
ATOM 538 O O . ARG A 1 71 ? -4.275 -5.093 -5.896 1.00 73.44 71 ARG A O 1
ATOM 545 N N . SER A 1 72 ? -3.909 -3.075 -6.803 1.00 70.69 72 SER A N 1
ATOM 546 C CA . SER A 1 72 ? -4.659 -3.333 -8.038 1.00 70.69 72 SER A CA 1
ATOM 547 C C . SER A 1 72 ? -3.745 -3.262 -9.259 1.00 70.69 72 SER A C 1
ATOM 549 O O . SER A 1 72 ? -2.838 -2.430 -9.308 1.00 70.69 72 SER A O 1
ATOM 551 N N . ARG A 1 73 ? -4.000 -4.135 -10.239 1.00 62.00 73 ARG A N 1
ATOM 552 C CA . ARG A 1 73 ? -3.393 -4.095 -11.571 1.00 62.00 73 ARG A CA 1
ATOM 553 C C . ARG A 1 73 ? -4.374 -3.449 -12.535 1.00 62.00 73 ARG A C 1
ATOM 555 O O . ARG A 1 73 ? -5.457 -3.989 -12.765 1.00 62.00 73 ARG A O 1
ATOM 562 N N . ALA A 1 74 ? -3.990 -2.332 -13.143 1.00 54.34 74 ALA A N 1
ATOM 563 C CA . ALA A 1 74 ? -4.715 -1.817 -14.295 1.00 54.34 74 ALA A CA 1
ATOM 564 C C . ALA A 1 74 ? -4.394 -2.724 -15.491 1.00 54.34 74 ALA A C 1
ATOM 566 O O . ALA A 1 74 ? -3.394 -2.548 -16.183 1.00 54.34 74 ALA A O 1
ATOM 567 N N . THR A 1 75 ? -5.231 -3.733 -15.738 1.00 45.69 75 THR A N 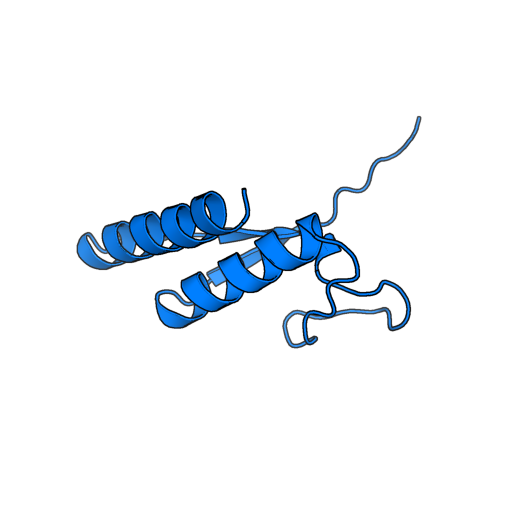1
ATOM 568 C CA . THR A 1 75 ? -5.269 -4.380 -17.052 1.00 45.69 75 THR A CA 1
ATOM 569 C C . THR A 1 75 ? -5.825 -3.353 -18.028 1.00 45.69 75 THR A C 1
ATOM 571 O O . THR A 1 75 ? -7.029 -3.251 -18.230 1.00 45.69 75 THR A O 1
ATOM 574 N N . ALA A 1 76 ? -4.947 -2.538 -18.612 1.00 42.44 76 ALA A N 1
ATOM 575 C CA . ALA A 1 76 ? -5.287 -1.805 -19.815 1.00 42.44 76 ALA A CA 1
ATOM 576 C C . ALA A 1 76 ? -5.436 -2.839 -20.935 1.00 42.44 76 ALA A C 1
ATOM 578 O O . ALA A 1 76 ? -4.481 -3.161 -21.642 1.00 42.44 76 ALA A O 1
ATOM 579 N N . THR A 1 77 ? -6.633 -3.409 -21.058 1.00 36.41 77 THR A N 1
ATOM 580 C CA . THR A 1 77 ? -7.068 -4.062 -22.285 1.00 36.41 77 THR A CA 1
ATOM 581 C C . THR A 1 77 ? -7.062 -2.974 -23.352 1.00 36.41 77 THR A C 1
ATOM 583 O O . THR A 1 77 ? -8.002 -2.191 -23.457 1.00 36.41 77 THR A O 1
ATOM 586 N N . LYS A 1 78 ? -5.955 -2.857 -24.091 1.00 34.50 78 LYS A N 1
ATOM 587 C CA . LYS A 1 78 ? -5.968 -2.175 -25.382 1.00 34.50 78 LYS A CA 1
ATOM 588 C C . LYS A 1 78 ? -6.903 -2.991 -26.275 1.00 34.50 78 LYS A C 1
ATOM 590 O O . LYS A 1 78 ? -6.539 -4.095 -26.675 1.00 34.50 78 LYS A O 1
ATOM 595 N N . GLN A 1 79 ? -8.121 -2.490 -26.469 1.00 37.78 79 GLN A N 1
ATOM 596 C CA . GLN A 1 79 ? -8.863 -2.739 -27.703 1.00 37.78 79 GLN A CA 1
ATOM 597 C C . GLN A 1 79 ? -8.196 -1.965 -28.836 1.00 37.78 79 GLN A C 1
ATOM 599 O O . GLN A 1 79 ? -7.707 -0.843 -28.561 1.00 37.78 79 GLN A O 1
#